Protein AF-A0A0B8QLA3-F1 (afdb_monomer)

Organism: NCBI:txid1481914

Sequence (54 aa):
MSNLRQQCSTILPGNKEDTPAEHFAKMAKWCEENNVHHDVYGEGETIQALEQKC

Structure (mmCIF, N/CA/C/O backbone):
data_AF-A0A0B8QLA3-F1
#
_entry.id   AF-A0A0B8QLA3-F1
#
loop_
_atom_site.group_PDB
_atom_site.id
_atom_site.type_symbol
_atom_site.label_atom_id
_atom_site.label_alt_id
_atom_site.label_comp_id
_atom_site.label_asym_id
_atom_site.label_entity_id
_atom_site.label_seq_id
_atom_site.pdbx_PDB_ins_code
_atom_site.Cartn_x
_atom_site.Cartn_y
_atom_site.Cartn_z
_atom_site.occupancy
_atom_site.B_iso_or_equiv
_atom_site.auth_seq_id
_atom_site.auth_comp_id
_atom_site.auth_asym_id
_atom_site.auth_atom_id
_atom_site.pdbx_PDB_model_num
ATOM 1 N N . MET A 1 1 ? 21.826 2.865 36.561 1.00 49.81 1 MET A N 1
ATOM 2 C CA . MET A 1 1 ? 21.373 2.902 35.15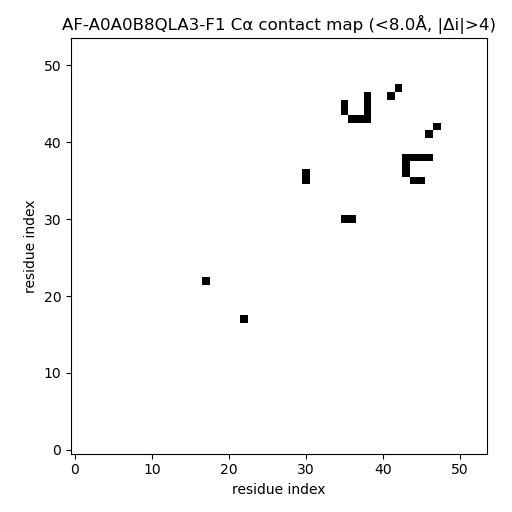2 1.00 49.81 1 MET A CA 1
ATOM 3 C C . MET A 1 1 ? 20.121 2.048 35.062 1.00 49.81 1 MET A C 1
ATOM 5 O O . MET A 1 1 ? 20.163 0.901 35.478 1.00 49.81 1 MET A O 1
ATOM 9 N N . SER A 1 2 ? 18.988 2.646 34.698 1.00 55.41 2 SER A N 1
ATOM 10 C CA . SER A 1 2 ? 17.660 2.048 34.877 1.00 55.41 2 SER A CA 1
ATOM 11 C C . SER A 1 2 ? 17.417 0.873 33.917 1.00 55.41 2 SER A C 1
ATOM 13 O O . SER A 1 2 ? 17.405 1.065 32.704 1.00 55.41 2 SER A O 1
ATOM 15 N N . ASN A 1 3 ? 17.184 -0.326 34.465 1.00 65.75 3 ASN A N 1
ATOM 16 C CA . ASN A 1 3 ? 16.802 -1.552 33.741 1.00 65.75 3 ASN A CA 1
ATOM 17 C C . ASN A 1 3 ? 15.343 -1.542 33.235 1.00 65.75 3 ASN A C 1
ATOM 19 O O . ASN A 1 3 ? 14.844 -2.564 32.769 1.00 65.75 3 ASN A O 1
ATOM 23 N N . LEU A 1 4 ? 14.654 -0.395 33.285 1.00 72.31 4 LEU A N 1
ATOM 24 C CA . L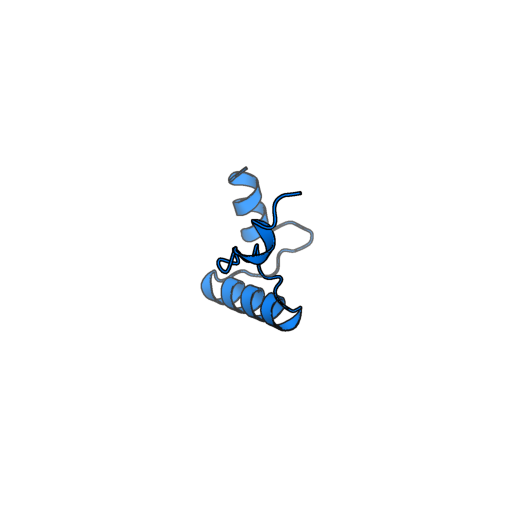EU A 1 4 ? 13.245 -0.257 32.892 1.00 72.31 4 LEU A CA 1
ATOM 25 C C . LEU A 1 4 ? 12.959 -0.798 31.486 1.00 72.31 4 LEU A C 1
ATOM 27 O O . LEU A 1 4 ? 11.924 -1.409 31.247 1.00 72.31 4 LEU A O 1
ATOM 31 N N . ARG A 1 5 ? 13.903 -0.614 30.555 1.00 68.88 5 ARG A N 1
ATOM 32 C CA . ARG A 1 5 ? 13.756 -1.074 29.169 1.00 68.88 5 ARG A CA 1
ATOM 33 C C . ARG A 1 5 ? 13.711 -2.602 29.048 1.00 68.88 5 ARG A C 1
ATOM 35 O O . ARG A 1 5 ? 13.035 -3.098 28.159 1.00 68.88 5 ARG A O 1
ATOM 42 N N . GLN A 1 6 ? 14.384 -3.337 29.936 1.00 73.38 6 GLN A N 1
ATOM 43 C CA . GLN A 1 6 ? 14.369 -4.809 29.954 1.00 73.38 6 GLN A CA 1
ATOM 44 C C . GLN A 1 6 ? 13.094 -5.384 30.588 1.00 73.38 6 GLN A C 1
ATOM 46 O O . GLN A 1 6 ? 12.768 -6.542 30.359 1.00 73.38 6 GLN A O 1
ATOM 51 N N . GLN A 1 7 ? 12.373 -4.580 31.373 1.00 82.00 7 GLN A N 1
ATOM 52 C CA . GLN A 1 7 ? 11.109 -4.956 32.017 1.00 82.00 7 GLN A CA 1
ATOM 53 C C . GLN A 1 7 ? 9.881 -4.584 31.174 1.00 82.00 7 GLN A C 1
ATOM 55 O O . GLN A 1 7 ? 8.765 -4.987 31.496 1.00 82.00 7 GLN A O 1
ATOM 60 N N . CYS A 1 8 ? 10.068 -3.816 30.097 1.00 80.94 8 CYS A N 1
ATOM 61 C CA . CYS A 1 8 ? 8.995 -3.459 29.182 1.00 80.94 8 CYS A CA 1
ATOM 62 C C . CYS A 1 8 ? 8.694 -4.644 28.251 1.00 80.94 8 CYS A C 1
ATOM 64 O O . CYS A 1 8 ? 9.412 -4.882 27.283 1.00 80.94 8 CYS A O 1
ATOM 66 N N . SER A 1 9 ? 7.637 -5.397 28.554 1.00 80.69 9 SER A N 1
ATOM 67 C CA . SER A 1 9 ? 7.102 -6.459 27.687 1.00 80.69 9 SER A CA 1
ATOM 68 C C . SER A 1 9 ? 6.175 -5.923 26.592 1.00 80.69 9 SER A C 1
ATOM 70 O O . SER A 1 9 ? 5.866 -6.632 25.635 1.00 80.69 9 SER A O 1
ATOM 72 N N . THR A 1 10 ? 5.735 -4.670 26.717 1.00 82.12 10 THR A N 1
ATOM 73 C CA . THR A 1 10 ? 4.845 -4.025 25.754 1.00 82.12 10 THR A CA 1
ATOM 74 C C . THR A 1 10 ? 5.660 -3.458 24.602 1.00 82.12 10 THR A C 1
ATOM 76 O O . THR A 1 10 ? 6.261 -2.389 24.700 1.00 82.12 10 THR A O 1
ATOM 79 N N . ILE A 1 11 ? 5.663 -4.181 23.487 1.00 75.94 11 ILE A N 1
ATOM 80 C CA . ILE A 1 11 ? 6.191 -3.691 22.217 1.00 75.94 11 ILE A CA 1
ATOM 81 C C . ILE A 1 11 ? 5.048 -2.970 21.502 1.00 75.94 11 ILE A C 1
ATOM 83 O O . ILE A 1 11 ? 4.005 -3.565 21.244 1.00 75.94 11 ILE A O 1
ATOM 87 N N . LEU A 1 12 ? 5.250 -1.692 21.186 1.00 78.88 12 LEU A N 1
ATOM 88 C CA . LEU A 1 12 ? 4.396 -0.929 20.277 1.00 78.88 12 LEU A CA 1
ATOM 89 C C . LEU A 1 12 ? 5.076 -0.95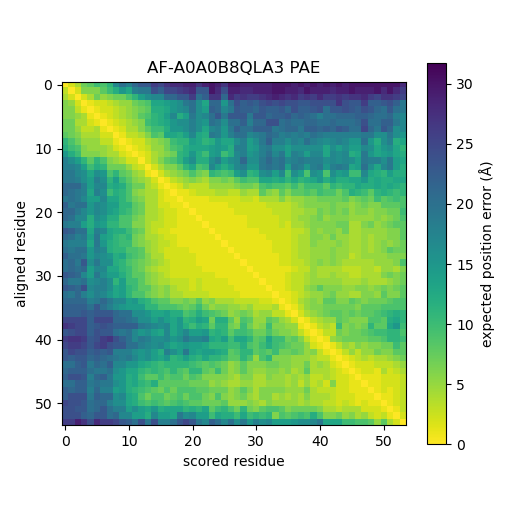7 18.902 1.00 78.88 12 LEU A C 1
ATOM 91 O O . LEU A 1 12 ? 5.916 -0.094 18.637 1.00 78.88 12 LEU A O 1
ATOM 95 N N . PRO A 1 13 ? 4.835 -1.982 18.061 1.00 72.88 13 PRO A N 1
ATOM 96 C CA . PRO A 1 13 ? 5.390 -1.984 16.717 1.00 72.88 13 PRO A CA 1
ATOM 97 C C . PRO A 1 13 ? 4.860 -0.752 15.976 1.00 72.88 13 PRO A C 1
ATOM 99 O O . PRO A 1 13 ? 3.677 -0.427 16.079 1.00 72.88 13 PRO A O 1
ATOM 102 N N . GLY A 1 14 ? 5.749 -0.041 15.279 1.00 76.38 14 GLY A N 1
ATOM 103 C CA . GLY A 1 14 ? 5.363 1.077 14.419 1.00 76.38 14 GLY A CA 1
ATOM 104 C C . GLY A 1 14 ? 4.565 0.602 13.202 1.00 76.38 14 GLY A C 1
ATOM 105 O O . GLY A 1 14 ? 4.020 -0.503 13.183 1.00 76.38 14 GLY A O 1
ATOM 106 N N . ASN A 1 15 ? 4.534 1.412 12.146 1.00 74.12 15 ASN A N 1
ATOM 107 C CA . ASN A 1 15 ? 3.962 0.961 10.881 1.00 74.12 15 ASN A CA 1
ATOM 108 C C . ASN A 1 15 ? 4.764 -0.241 10.378 1.00 74.12 15 ASN A C 1
ATOM 110 O O . ASN A 1 15 ? 5.944 -0.120 10.053 1.00 74.12 15 ASN A O 1
ATOM 114 N N . LYS A 1 16 ? 4.123 -1.412 10.359 1.00 79.00 16 LYS A N 1
ATOM 115 C CA . LYS A 1 16 ? 4.675 -2.592 9.707 1.00 79.00 16 LYS A CA 1
ATOM 116 C C . LYS A 1 16 ? 4.843 -2.246 8.231 1.00 79.00 16 LYS A C 1
ATOM 118 O O . LYS A 1 16 ? 3.860 -1.916 7.572 1.00 79.00 16 LYS A O 1
ATOM 123 N N . GLU A 1 17 ? 6.073 -2.313 7.736 1.00 81.25 17 GLU A N 1
ATOM 124 C CA . GLU A 1 17 ? 6.314 -2.208 6.304 1.00 81.25 17 GLU A CA 1
ATOM 125 C C . GLU A 1 17 ? 5.732 -3.443 5.621 1.00 81.25 17 GLU A C 1
ATOM 127 O O . GLU A 1 17 ? 6.032 -4.584 5.991 1.00 81.25 17 GLU A O 1
ATOM 132 N N . ASP A 1 18 ? 4.858 -3.202 4.651 1.00 85.44 18 ASP A N 1
ATOM 133 C CA . ASP A 1 18 ? 4.391 -4.251 3.763 1.00 85.44 18 ASP A CA 1
ATOM 134 C C . ASP A 1 18 ? 5.564 -4.742 2.917 1.00 85.44 18 ASP A C 1
ATOM 136 O O . ASP A 1 18 ? 6.377 -3.958 2.419 1.00 85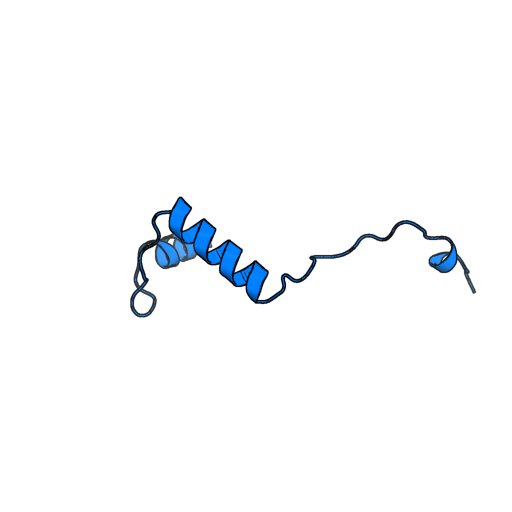.44 18 ASP A O 1
ATOM 140 N N . THR A 1 19 ? 5.630 -6.051 2.698 1.00 91.12 19 THR A N 1
ATOM 141 C CA . THR A 1 19 ? 6.479 -6.583 1.635 1.00 91.12 19 THR A CA 1
ATOM 142 C C . THR A 1 19 ? 6.025 -6.015 0.284 1.00 91.12 19 THR A C 1
ATOM 144 O O . THR A 1 19 ? 4.849 -5.674 0.122 1.00 91.12 19 THR A O 1
ATOM 147 N N . PRO A 1 20 ? 6.898 -5.968 -0.737 1.00 90.50 20 PRO A N 1
ATOM 148 C CA . PRO A 1 20 ? 6.497 -5.506 -2.065 1.00 90.50 20 PRO A CA 1
ATOM 149 C C . PRO A 1 20 ? 5.246 -6.222 -2.600 1.00 90.50 20 PRO A C 1
ATOM 151 O O . PRO A 1 20 ? 4.362 -5.584 -3.160 1.00 90.50 20 PRO A O 1
ATOM 154 N N . ALA A 1 21 ? 5.125 -7.534 -2.367 1.00 93.69 21 ALA A N 1
ATOM 155 C CA . ALA A 1 21 ? 3.964 -8.318 -2.787 1.00 93.69 21 ALA A CA 1
ATOM 156 C C . ALA A 1 21 ? 2.667 -7.893 -2.076 1.00 93.69 21 ALA A C 1
ATOM 158 O O . ALA A 1 21 ? 1.636 -7.726 -2.726 1.00 93.69 21 ALA A O 1
ATOM 159 N N . GLU A 1 22 ? 2.716 -7.686 -0.756 1.00 91.88 22 GLU A N 1
ATOM 160 C CA . GLU A 1 22 ? 1.571 -7.189 0.019 1.00 91.88 22 GLU A CA 1
ATOM 161 C C . GLU A 1 22 ? 1.171 -5.779 -0.432 1.00 91.88 22 GLU A C 1
ATOM 163 O O . GLU A 1 22 ? -0.019 -5.481 -0.546 1.00 91.88 22 GLU A O 1
ATOM 168 N N . HIS A 1 23 ? 2.155 -4.936 -0.748 1.00 90.50 23 HIS A N 1
ATOM 169 C CA . HIS A 1 23 ? 1.925 -3.584 -1.241 1.00 90.50 23 HIS A CA 1
ATOM 170 C C . HIS A 1 23 ? 1.188 -3.600 -2.590 1.00 90.50 23 HIS A C 1
ATOM 172 O O . HIS A 1 23 ? 0.130 -2.983 -2.723 1.00 90.50 23 HIS A O 1
ATOM 178 N N . PHE A 1 24 ? 1.686 -4.353 -3.578 1.00 90.81 24 PHE A N 1
ATOM 179 C CA . PHE A 1 24 ? 1.040 -4.448 -4.892 1.00 90.81 24 PHE A CA 1
ATOM 180 C C . PHE A 1 24 ? -0.364 -5.054 -4.815 1.00 90.81 24 PHE A C 1
ATOM 182 O O . PHE A 1 24 ? -1.271 -4.578 -5.496 1.00 90.81 24 PHE A O 1
ATOM 189 N N . ALA A 1 25 ? -0.576 -6.057 -3.959 1.00 93.44 25 ALA A N 1
ATOM 190 C CA . ALA A 1 25 ? -1.896 -6.651 -3.762 1.00 93.44 25 ALA A CA 1
ATOM 191 C C . ALA A 1 25 ? -2.909 -5.637 -3.202 1.00 93.44 25 ALA A C 1
ATOM 193 O O . ALA A 1 25 ? -4.051 -5.581 -3.661 1.00 93.44 25 ALA A O 1
ATOM 194 N N . LYS A 1 26 ? -2.491 -4.806 -2.239 1.00 90.31 26 LYS A N 1
ATOM 195 C CA . LYS A 1 26 ? -3.326 -3.731 -1.685 1.00 90.31 26 LYS A CA 1
ATOM 196 C C 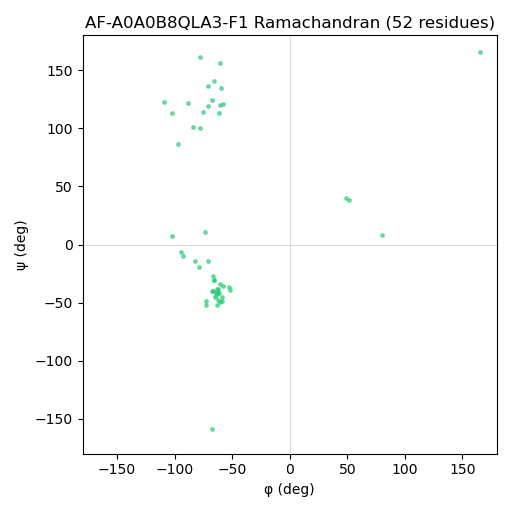. LYS A 1 26 ? -3.670 -2.677 -2.734 1.00 90.31 26 LYS A C 1
ATOM 198 O O . LYS A 1 26 ? -4.828 -2.278 -2.812 1.00 90.31 26 LYS A O 1
ATOM 203 N N . MET A 1 27 ? -2.697 -2.266 -3.551 1.00 89.00 27 MET A N 1
ATOM 204 C CA . MET A 1 27 ? -2.932 -1.324 -4.650 1.00 89.00 27 MET A CA 1
ATOM 205 C C . MET A 1 27 ? -3.937 -1.882 -5.659 1.00 89.00 27 MET A C 1
ATOM 207 O O . MET A 1 27 ? -4.908 -1.207 -5.977 1.00 89.00 27 MET A O 1
ATOM 211 N N . ALA A 1 28 ? -3.743 -3.123 -6.115 1.00 88.94 28 ALA A N 1
ATOM 212 C CA . ALA A 1 28 ? -4.628 -3.756 -7.091 1.00 88.94 28 ALA A CA 1
ATOM 213 C C . ALA A 1 28 ? -6.073 -3.823 -6.582 1.00 88.94 28 ALA A C 1
ATOM 215 O O . ALA A 1 28 ? -6.993 -3.378 -7.264 1.00 88.94 28 ALA A O 1
ATOM 216 N N . LYS A 1 29 ? -6.253 -4.289 -5.340 1.00 91.81 29 LYS A N 1
ATOM 217 C CA . LYS A 1 29 ? -7.566 -4.358 -4.699 1.00 91.81 29 LYS A CA 1
ATOM 218 C C . LYS A 1 29 ? -8.231 -2.982 -4.601 1.00 91.81 29 LYS A C 1
ATOM 220 O O . LYS A 1 29 ? -9.412 -2.849 -4.899 1.00 91.81 29 LYS A O 1
ATOM 225 N N . TRP A 1 30 ? -7.482 -1.959 -4.192 1.00 89.75 30 TRP A N 1
ATOM 226 C CA . TRP A 1 30 ? -8.022 -0.607 -4.086 1.00 89.75 30 TRP A CA 1
ATOM 227 C C . TRP A 1 30 ? -8.436 -0.051 -5.455 1.00 89.75 30 TRP A C 1
ATOM 229 O O . TRP A 1 30 ? -9.511 0.537 -5.566 1.00 89.75 30 TRP A O 1
ATOM 239 N N . CYS A 1 31 ? -7.637 -0.284 -6.500 1.00 86.69 31 CYS A N 1
ATOM 240 C CA . CYS A 1 31 ? -7.988 0.124 -7.858 1.00 86.69 31 CYS A CA 1
ATOM 241 C C . CYS A 1 31 ? -9.271 -0.559 -8.356 1.00 86.69 31 CYS A C 1
ATOM 243 O O . CYS A 1 31 ? -10.109 0.111 -8.954 1.00 86.69 31 CYS A O 1
ATOM 245 N N . GLU A 1 32 ? -9.455 -1.856 -8.081 1.00 85.81 32 GLU A N 1
ATOM 246 C CA . GLU A 1 32 ? -10.686 -2.588 -8.421 1.00 85.81 32 GLU A CA 1
ATOM 247 C C . GLU A 1 32 ? -11.914 -2.020 -7.694 1.00 85.81 32 GLU A C 1
ATOM 249 O O . GLU A 1 32 ? -12.938 -1.756 -8.322 1.00 85.81 32 GLU A O 1
ATOM 254 N N . GLU A 1 33 ? -11.811 -1.789 -6.382 1.00 89.06 33 GLU A N 1
ATOM 255 C CA . GLU A 1 33 ? -12.917 -1.273 -5.561 1.00 89.06 33 GLU A CA 1
ATOM 256 C C . GLU A 1 33 ? -13.329 0.156 -5.941 1.00 89.06 33 GLU A C 1
ATOM 258 O O . GLU A 1 33 ? -14.499 0.516 -5.809 1.00 89.06 33 GLU A O 1
ATOM 263 N N . ASN A 1 34 ? -12.383 0.967 -6.417 1.00 84.44 34 ASN A N 1
ATOM 264 C CA . ASN A 1 34 ? -12.608 2.375 -6.752 1.00 84.44 34 ASN A CA 1
ATOM 265 C C . ASN A 1 34 ? -12.743 2.610 -8.264 1.00 84.44 34 ASN A C 1
ATOM 267 O O . ASN A 1 34 ? -12.815 3.757 -8.693 1.00 84.44 34 ASN A O 1
ATOM 271 N N . ASN A 1 35 ? -12.795 1.535 -9.062 1.00 79.81 35 ASN A N 1
ATOM 272 C CA . ASN A 1 35 ? -12.882 1.566 -10.524 1.00 79.81 35 ASN A CA 1
ATOM 273 C C . ASN A 1 35 ? -11.847 2.507 -11.170 1.00 79.81 35 ASN A C 1
ATOM 275 O O . ASN A 1 35 ? -12.138 3.250 -12.108 1.00 79.81 35 ASN A O 1
ATOM 279 N N . VAL A 1 36 ? -10.632 2.492 -10.623 1.00 75.62 36 VAL A N 1
ATOM 280 C CA . VAL A 1 36 ? -9.552 3.383 -11.040 1.00 75.62 36 VAL A CA 1
ATOM 281 C C . VAL A 1 36 ? -8.992 2.906 -12.368 1.00 75.62 36 VAL A C 1
ATOM 283 O O . VAL A 1 36 ? -8.390 1.835 -12.470 1.00 75.62 36 VAL A O 1
ATOM 286 N N . HIS A 1 37 ? -9.189 3.720 -13.399 1.00 73.88 37 HIS A N 1
ATOM 287 C CA . HIS A 1 37 ? -8.537 3.539 -14.687 1.00 73.88 37 HIS A CA 1
ATOM 288 C C . HIS A 1 37 ? -7.086 4.030 -14.649 1.00 73.88 37 HIS A C 1
ATOM 290 O O . HIS A 1 37 ? -6.693 4.780 -13.760 1.00 73.88 37 HIS A O 1
ATOM 296 N N . HIS A 1 38 ? -6.277 3.583 -15.617 1.00 71.38 38 HIS A N 1
ATOM 297 C CA . HIS A 1 38 ? -4.910 4.082 -15.753 1.00 71.38 38 HIS A CA 1
ATOM 298 C C . HIS A 1 38 ? -4.924 5.606 -15.943 1.00 71.38 38 HIS A C 1
ATOM 300 O O . HIS A 1 38 ? -5.521 6.106 -16.897 1.00 71.38 38 HIS A O 1
ATOM 306 N N . ASP A 1 39 ? -4.265 6.330 -15.040 1.00 71.06 39 ASP A N 1
ATOM 307 C CA . ASP A 1 39 ? -3.977 7.744 -15.249 1.00 71.06 39 ASP A CA 1
ATOM 308 C C . ASP A 1 39 ? -2.903 7.851 -16.344 1.00 71.06 39 ASP A C 1
ATOM 310 O O . ASP A 1 39 ? -1.921 7.097 -16.366 1.00 71.06 39 ASP A O 1
ATOM 314 N N . VAL A 1 40 ? -3.081 8.782 -17.276 1.00 72.38 40 VAL A N 1
ATOM 315 C CA . VAL A 1 40 ? -2.150 9.003 -18.383 1.00 72.38 40 VAL A CA 1
ATOM 316 C C . VAL A 1 40 ? -1.321 10.230 -18.053 1.00 72.38 40 VAL A C 1
ATOM 318 O O . VAL A 1 40 ? -1.843 11.333 -17.987 1.00 72.38 40 VAL A O 1
ATOM 321 N N . TYR A 1 41 ? -0.017 10.043 -17.836 1.00 70.44 41 TYR A N 1
ATOM 322 C CA . TYR A 1 41 ? 0.927 11.144 -17.590 1.00 70.44 41 TYR A CA 1
ATOM 323 C C . TYR A 1 41 ? 0.502 12.124 -16.474 1.00 70.44 41 TYR A C 1
ATOM 325 O O . TYR A 1 41 ? 0.738 13.322 -16.581 1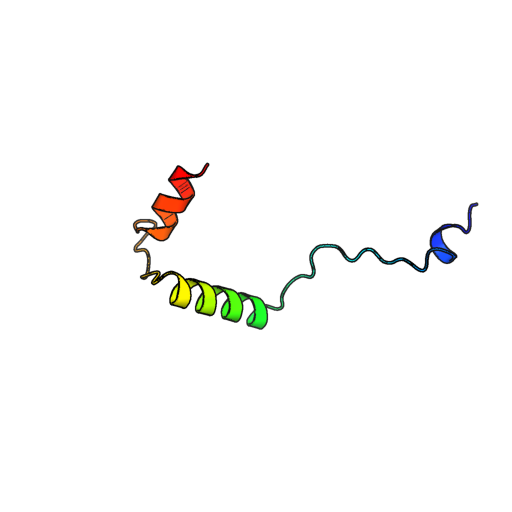.00 70.44 41 TYR A O 1
ATOM 333 N N . GLY A 1 42 ? -0.091 11.622 -15.385 1.00 65.69 42 GLY A N 1
ATOM 334 C CA . GLY A 1 42 ? -0.542 12.465 -14.267 1.00 65.69 42 GLY A CA 1
ATOM 335 C C . GLY A 1 42 ? -1.886 13.155 -14.508 1.00 65.69 42 GLY A C 1
ATOM 336 O O . GLY A 1 42 ? -2.303 13.975 -13.699 1.00 65.69 42 GLY A O 1
ATOM 337 N N . GLU A 1 43 ? -2.584 12.803 -15.586 1.00 64.38 43 GLU A N 1
ATOM 338 C CA . GLU A 1 43 ? -3.958 13.213 -15.840 1.00 64.38 43 GLU A CA 1
ATOM 339 C C . GLU A 1 43 ? -4.892 12.013 -15.678 1.00 64.38 43 GLU A C 1
ATOM 341 O O . GLU A 1 43 ? -4.753 10.983 -16.345 1.00 64.38 43 GLU A O 1
ATOM 346 N N . GLY 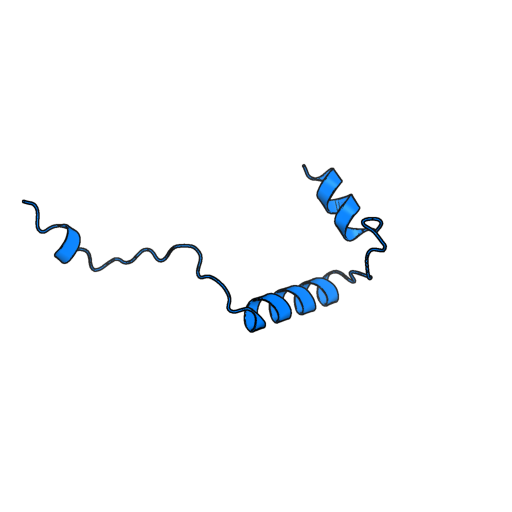A 1 44 ? -5.859 12.159 -14.779 1.00 71.50 44 GLY A N 1
ATOM 347 C CA . GLY A 1 44 ? -6.915 11.186 -14.556 1.00 71.50 44 GLY A CA 1
ATOM 348 C C . GLY A 1 44 ? -7.648 11.434 -13.242 1.00 71.50 44 GLY A C 1
ATOM 349 O O . GLY A 1 44 ? -7.232 12.245 -12.411 1.00 71.50 44 GLY A O 1
ATOM 350 N N . GLU A 1 45 ? -8.800 10.785 -13.090 1.00 77.25 45 GLU A N 1
ATOM 351 C CA . GLU A 1 45 ? -9.754 11.075 -12.014 1.00 77.25 45 GLU A CA 1
ATOM 352 C C . GLU A 1 45 ? -9.139 10.860 -10.625 1.00 77.25 45 GLU A C 1
ATOM 354 O O . GLU A 1 45 ? -9.414 11.614 -9.693 1.00 77.25 45 GLU A O 1
ATOM 359 N N . THR A 1 46 ? -8.249 9.875 -10.495 1.00 81.06 46 THR A N 1
ATOM 360 C CA . THR A 1 46 ? -7.667 9.486 -9.207 1.00 81.06 46 THR A CA 1
ATOM 361 C C . THR A 1 46 ? -6.668 10.513 -8.696 1.00 81.06 46 THR A C 1
ATOM 363 O O . THR A 1 46 ? -6.788 10.979 -7.559 1.00 81.06 46 THR A O 1
ATOM 366 N N . ILE A 1 47 ? -5.696 10.891 -9.528 1.00 79.69 47 ILE A N 1
ATOM 367 C CA . ILE A 1 47 ? -4.675 11.872 -9.155 1.00 79.69 47 ILE A CA 1
ATOM 368 C C . ILE A 1 47 ? -5.280 13.265 -8.945 1.00 79.69 47 ILE A C 1
ATOM 370 O O . ILE A 1 47 ? -4.980 13.916 -7.947 1.00 79.69 47 ILE A O 1
ATOM 374 N N . GLN A 1 48 ? -6.229 13.678 -9.787 1.00 81.06 48 GLN A N 1
ATOM 375 C CA . GLN A 1 48 ? -6.888 14.980 -9.652 1.00 81.06 48 GLN A CA 1
ATOM 376 C C . GLN A 1 48 ? -7.771 15.054 -8.397 1.00 81.06 48 GLN A C 1
ATOM 378 O O . GLN A 1 48 ? -7.769 16.066 -7.695 1.00 81.06 48 GLN A O 1
ATOM 383 N N . ALA A 1 49 ? -8.495 13.980 -8.060 1.00 81.50 49 ALA A N 1
ATOM 384 C CA . ALA A 1 49 ? -9.278 13.920 -6.825 1.00 81.50 49 ALA A CA 1
ATOM 385 C C . ALA A 1 49 ? -8.402 13.916 -5.561 1.00 81.50 49 ALA A C 1
ATOM 387 O O . ALA A 1 49 ? -8.860 14.342 -4.497 1.00 81.50 49 ALA A O 1
ATOM 388 N N . LEU A 1 50 ? -7.160 13.425 -5.648 1.00 82.50 50 LEU A N 1
ATOM 389 C CA . LEU A 1 50 ? -6.184 13.519 -4.564 1.00 82.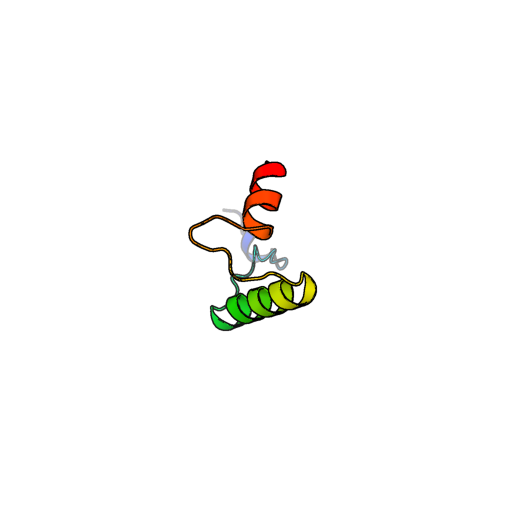50 50 LEU A CA 1
ATOM 390 C C . LEU A 1 50 ? -5.670 14.954 -4.406 1.00 82.50 50 LEU A C 1
ATOM 392 O O . LEU A 1 50 ? -5.683 15.475 -3.294 1.00 82.50 50 LEU A O 1
ATOM 396 N N . GLU A 1 51 ? -5.267 15.595 -5.502 1.00 83.38 51 GLU A N 1
ATOM 397 C CA . GLU A 1 51 ? -4.764 16.976 -5.503 1.00 83.38 51 GLU A CA 1
ATOM 398 C C . GLU A 1 51 ? -5.784 17.965 -4.928 1.00 83.38 51 GLU A C 1
ATOM 400 O O . GLU A 1 51 ? -5.417 18.883 -4.201 1.00 83.38 51 GLU A O 1
ATOM 405 N N . GLN A 1 52 ? -7.075 17.744 -5.183 1.00 81.81 52 GLN A N 1
ATOM 406 C CA . GLN A 1 52 ? -8.161 18.568 -4.645 1.00 81.81 52 GLN A CA 1
ATOM 407 C C . GLN A 1 52 ? -8.402 18.397 -3.133 1.00 81.81 52 GLN A C 1
ATOM 409 O O . GLN A 1 52 ? -9.138 19.192 -2.549 1.00 81.81 52 GLN A O 1
ATOM 414 N N . LYS A 1 53 ? -7.847 17.357 -2.495 1.00 76.25 53 LYS A N 1
ATOM 415 C CA . LYS A 1 53 ? -8.011 17.083 -1.053 1.00 76.25 53 LYS A CA 1
ATOM 416 C C . LYS A 1 53 ? -6.883 17.657 -0.185 1.00 76.25 53 LYS A C 1
ATOM 418 O O . LYS A 1 53 ? -6.986 17.552 1.040 1.00 76.25 53 LYS A O 1
ATOM 423 N N . CYS A 1 54 ? -5.831 18.208 -0.789 1.00 52.19 54 CYS A N 1
ATOM 424 C CA . CYS A 1 54 ? -4.729 18.89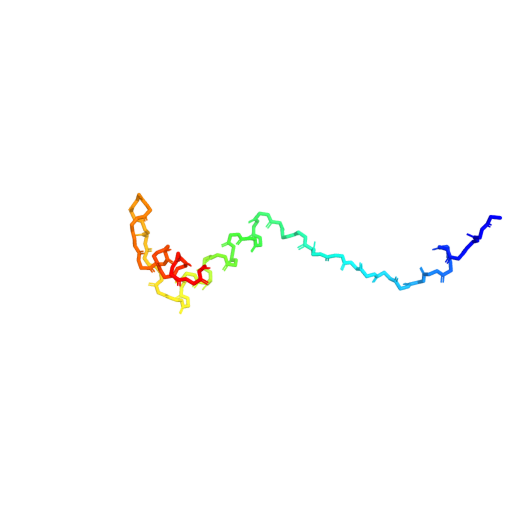2 -0.104 1.00 52.19 54 CYS A CA 1
ATOM 425 C C . CYS A 1 54 ? -5.040 20.375 0.128 1.00 52.19 54 CYS A C 1
ATOM 427 O O . CYS A 1 54 ? -4.616 20.878 1.193 1.00 52.19 54 CYS A O 1
#

pLDDT: mean 79.0, std 10.0, range [49.81, 93.69]

Mean predicted aligned error: 10.57 Å

Solvent-accessible surface area (backbone atoms only — not comparable to full-atom values): 3650 Å² total; per-residue (Å²): 132,84,64,61,73,81,70,57,83,78,79,80,79,71,87,78,79,66,51,73,67,58,47,52,52,51,52,54,52,51,32,64,78,66,70,58,69,87,58,57,94,81,48,42,73,67,59,52,58,50,64,74,72,113

Radius of gyration: 19.82 Å; Cα contacts (8 Å, |Δi|>4): 13; chains: 1; bounding box: 34×27×54 Å

Foldseek 3Di:
DDPVVVVPPDDPDDPDDDDPVRVVVVVVVVCVVVVPDDADPQHDDVNVVVVVVD

Secondary structure (DSSP, 8-state):
--THHHH--------PPPPHHHHHHHHHHHHHHTT-PPPBTTBSHHHHHHHTT-